Protein AF-A0A959FPY9-F1 (a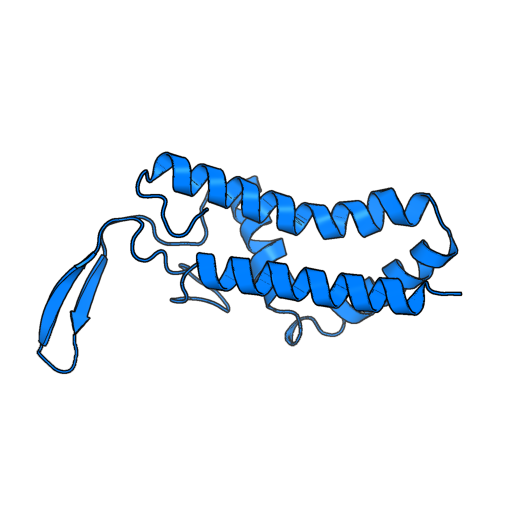fdb_monomer)

Nearest PDB structures (foldseek):
  9brq-assembly1_7  TM=2.345E-01  e=7.775E-01  Mus musculus
  7u4t-assembly1_G  TM=2.463E-01  e=1.792E+00  Homo sapiens
  6r10-assembly1_G  TM=1.997E-01  e=1.112E+00  Thermus thermophilus HB8
  6ly8-assembly1_G  TM=2.269E-01  e=3.455E+00  Thermus thermophilus HB8
  7fde-assembly1_M  TM=2.026E-01  e=4.386E+00  Saccharomyces cerevisiae S288C

Secondary structure (DSSP, 8-state):
--TT---HHHHHHHHHHHHHHHHHHHHHHHHTGGGT-HHHHHHHHHHHHHHHHTTTTTHIIIIIIIHHHHHHHHH---SB--S-EEEE-TTT--EEEEPTTT--BB-SSTTTTSBHHHHHHHHHHHHHHHHHHHHHHT--

Mean predicted aligned error: 5.25 Å

Solvent-accessible surface area (backbone atoms only — not comparable to full-atom values): 7906 Å² total; per-residue (Å²): 127,71,90,80,39,75,52,63,72,59,40,54,53,50,48,56,49,50,37,48,51,62,42,42,52,63,47,41,49,65,70,52,52,25,74,77,34,76,66,53,27,52,53,52,53,50,51,53,48,51,49,66,73,41,45,85,84,38,40,59,48,58,64,35,38,52,40,47,37,48,38,37,73,74,68,71,44,71,65,40,49,78,44,74,46,81,45,70,42,84,92,80,71,48,73,48,79,41,56,40,60,76,59,31,28,20,69,59,70,95,52,47,68,40,45,48,65,60,52,51,51,52,41,51,54,48,48,53,53,54,51,52,55,53,51,60,72,63,54,132

pLDDT: mean 89.93, std 7.01, range [59.28, 97.75]

Structure (mmCIF, N/CA/C/O backbone):
data_AF-A0A959FPY9-F1
#
_entry.id   AF-A0A959FPY9-F1
#
loop_
_atom_site.group_PDB
_atom_site.id
_atom_site.type_symbol
_atom_site.label_atom_id
_atom_site.label_alt_id
_atom_site.label_comp_id
_atom_site.label_asym_id
_atom_site.label_entity_id
_atom_site.label_seq_id
_atom_site.pdbx_PDB_ins_code
_atom_site.Cartn_x
_atom_site.Cartn_y
_atom_site.Cartn_z
_atom_site.occupancy
_atom_site.B_iso_or_equiv
_atom_site.auth_seq_id
_atom_site.auth_comp_id
_atom_site.auth_asym_id
_atom_site.auth_atom_id
_atom_site.pdbx_PDB_model_num
ATOM 1 N N . MET A 1 1 ? -0.259 7.564 -13.427 1.00 62.00 1 MET A N 1
ATOM 2 C CA . MET A 1 1 ? 0.535 8.738 -12.969 1.00 62.00 1 MET A CA 1
ATOM 3 C C . MET A 1 1 ? 1.961 8.358 -12.546 1.00 62.00 1 MET A C 1
ATOM 5 O O . MET A 1 1 ? 2.836 9.186 -12.732 1.00 62.00 1 MET A O 1
ATOM 9 N N . LEU A 1 2 ? 2.225 7.131 -12.063 1.00 70.69 2 LEU A N 1
ATOM 10 C CA . LEU A 1 2 ? 3.584 6.548 -11.977 1.00 70.69 2 LEU A CA 1
ATOM 11 C C . LEU A 1 2 ? 3.977 5.740 -13.230 1.00 70.69 2 LEU A C 1
ATOM 13 O O . LEU A 1 2 ? 5.124 5.771 -13.649 1.00 70.69 2 LEU A O 1
ATOM 17 N N . GLU A 1 3 ? 3.014 5.058 -13.854 1.00 69.50 3 GLU A N 1
ATOM 18 C CA . GLU A 1 3 ? 3.238 4.141 -14.990 1.00 69.50 3 GLU A CA 1
ATOM 19 C C . GLU A 1 3 ? 3.840 4.776 -16.250 1.00 69.50 3 GLU A C 1
ATOM 21 O O . GLU A 1 3 ? 4.439 4.079 -17.056 1.00 69.50 3 GLU A O 1
ATOM 26 N N . LEU A 1 4 ? 3.688 6.091 -16.417 1.00 73.75 4 LEU A N 1
ATOM 27 C CA . LEU A 1 4 ? 4.134 6.825 -17.606 1.00 73.75 4 LEU A CA 1
ATOM 28 C C . LEU A 1 4 ? 5.299 7.778 -17.302 1.00 73.75 4 LEU A C 1
ATOM 30 O O . LEU A 1 4 ? 5.630 8.621 -18.130 1.00 73.75 4 LEU A O 1
ATOM 34 N N . GLU A 1 5 ? 5.860 7.733 -16.089 1.00 81.94 5 GLU A N 1
ATOM 35 C CA . GLU A 1 5 ? 6.916 8.666 -15.699 1.00 81.94 5 GLU A CA 1
ATOM 36 C C . GLU A 1 5 ? 8.295 8.142 -16.109 1.00 81.94 5 GLU A C 1
ATOM 38 O O . GLU A 1 5 ? 8.834 7.205 -15.521 1.00 81.94 5 GLU A O 1
ATOM 43 N N . GLU A 1 6 ? 8.879 8.789 -17.112 1.00 79.69 6 GLU A N 1
ATOM 44 C CA . GLU A 1 6 ? 10.208 8.462 -17.638 1.00 79.69 6 GLU A CA 1
ATOM 45 C C . GLU A 1 6 ? 11.330 9.204 -16.894 1.00 79.69 6 GLU A C 1
ATOM 47 O O . GLU A 1 6 ? 12.481 8.771 -16.908 1.00 79.69 6 GLU A O 1
ATOM 52 N N . CYS A 1 7 ? 11.031 10.319 -16.211 1.00 85.00 7 CYS A N 1
ATOM 53 C CA . CYS A 1 7 ? 12.036 11.028 -15.428 1.00 85.00 7 CYS A CA 1
ATOM 54 C C . CYS A 1 7 ? 12.267 10.319 -14.089 1.00 85.00 7 CYS A C 1
ATOM 56 O O . CYS A 1 7 ? 11.474 10.455 -13.155 1.00 85.00 7 CYS A O 1
ATOM 58 N N . GLU A 1 8 ? 13.414 9.654 -13.957 1.00 84.31 8 GLU A N 1
ATOM 59 C CA . GLU A 1 8 ? 13.838 8.922 -12.757 1.00 84.31 8 GLU A CA 1
ATOM 60 C C . GLU A 1 8 ? 13.655 9.737 -11.460 1.00 84.31 8 GLU A C 1
ATOM 62 O O . GLU A 1 8 ? 13.024 9.288 -10.502 1.00 84.31 8 GLU A O 1
ATOM 67 N N . ARG A 1 9 ? 14.135 10.987 -11.422 1.00 87.44 9 ARG A N 1
ATOM 68 C CA . ARG A 1 9 ? 13.992 11.849 -10.236 1.00 87.44 9 ARG A CA 1
ATOM 69 C C . ARG A 1 9 ? 12.526 12.081 -9.865 1.00 87.44 9 ARG A C 1
ATOM 71 O O . ARG A 1 9 ? 12.184 12.093 -8.682 1.00 87.44 9 ARG A O 1
ATOM 78 N N . LYS A 1 10 ? 11.669 12.307 -10.861 1.00 89.56 10 LYS A N 1
ATOM 79 C CA . LYS A 1 10 ? 10.239 12.537 -10.641 1.00 89.56 10 LYS A CA 1
ATOM 80 C C . LYS A 1 10 ? 9.549 11.249 -10.206 1.00 89.56 10 LYS A C 1
ATOM 82 O O . LYS A 1 10 ? 8.750 11.302 -9.276 1.00 89.56 10 LYS A O 1
ATOM 87 N N . PHE A 1 11 ? 9.930 10.111 -10.780 1.00 89.50 11 PHE A N 1
ATOM 88 C CA . PHE A 1 11 ? 9.479 8.795 -10.342 1.00 89.50 11 PHE A CA 1
ATOM 89 C C . PHE A 1 11 ? 9.793 8.564 -8.859 1.00 89.50 11 PHE A C 1
ATOM 91 O O . PHE A 1 11 ? 8.887 8.285 -8.078 1.00 89.50 11 PHE A O 1
ATOM 98 N N . LYS A 1 12 ? 11.042 8.790 -8.430 1.00 89.12 12 LYS A N 1
ATOM 99 C CA . LYS A 1 12 ? 11.458 8.643 -7.022 1.00 89.12 12 LYS A CA 1
ATOM 100 C C . LYS A 1 12 ? 10.658 9.545 -6.075 1.00 89.12 12 LYS A C 1
ATOM 102 O O . LYS A 1 12 ? 10.226 9.103 -5.013 1.00 89.12 12 LYS A O 1
ATOM 107 N N . LEU A 1 13 ? 10.408 10.799 -6.464 1.00 91.00 13 LEU A N 1
ATOM 108 C CA . LEU A 1 13 ? 9.584 11.728 -5.678 1.00 91.00 13 LEU A CA 1
ATOM 109 C C . LEU A 1 13 ? 8.125 11.269 -5.567 1.00 91.00 13 LEU A C 1
ATOM 111 O O . LEU A 1 13 ? 7.535 11.335 -4.485 1.00 91.00 13 LEU A O 1
ATOM 115 N N . LEU A 1 14 ? 7.540 10.801 -6.670 1.00 92.06 14 LEU A N 1
ATOM 116 C CA . LEU A 1 14 ? 6.189 10.248 -6.681 1.00 92.06 14 LEU A CA 1
ATOM 117 C C . LEU A 1 14 ? 6.105 8.970 -5.839 1.00 92.06 14 LEU A C 1
ATOM 119 O O . LEU A 1 14 ? 5.137 8.807 -5.102 1.00 92.06 14 LEU A O 1
ATOM 123 N N . TRP A 1 15 ? 7.129 8.117 -5.874 1.00 92.44 15 TRP A N 1
ATOM 124 C CA . TRP A 1 15 ? 7.205 6.909 -5.055 1.00 92.44 15 TRP A CA 1
ATOM 125 C C . TRP A 1 15 ? 7.236 7.21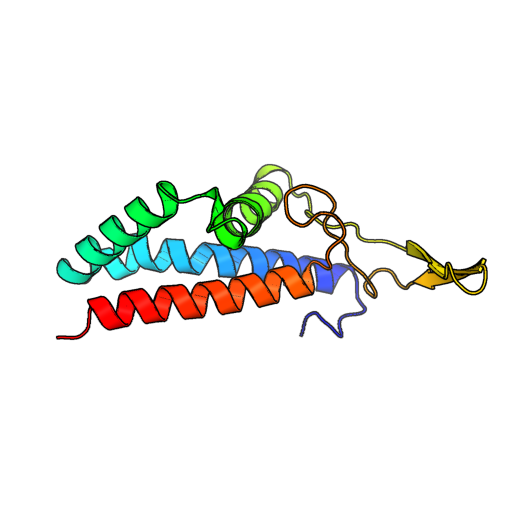4 -3.557 1.00 92.44 15 TRP A C 1
ATOM 127 O O . TRP A 1 15 ? 6.428 6.683 -2.793 1.00 92.44 15 TRP A O 1
ATOM 137 N N . VAL A 1 16 ? 8.115 8.129 -3.134 1.00 92.88 16 VAL A N 1
ATOM 138 C CA . VAL A 1 16 ? 8.193 8.582 -1.735 1.00 92.88 16 VAL A CA 1
ATOM 139 C C . VAL A 1 16 ? 6.859 9.176 -1.288 1.00 92.88 16 VAL A C 1
ATOM 141 O O . VAL A 1 16 ? 6.395 8.901 -0.178 1.00 92.88 16 VAL A O 1
ATOM 144 N N . SER A 1 17 ? 6.213 9.953 -2.161 1.00 93.56 17 SER A N 1
ATOM 145 C CA . SER A 1 17 ? 4.901 10.545 -1.888 1.00 93.56 17 SER A CA 1
ATOM 146 C C . SER A 1 17 ? 3.823 9.472 -1.732 1.00 93.56 17 SER A C 1
ATOM 148 O O . SER A 1 17 ? 3.083 9.493 -0.753 1.00 93.56 17 SER A O 1
ATOM 150 N N . CYS A 1 18 ? 3.770 8.504 -2.648 1.00 94.56 18 CYS A N 1
ATOM 151 C CA . CYS A 1 18 ? 2.823 7.392 -2.620 1.00 94.56 18 CYS A CA 1
ATOM 152 C C . CYS A 1 18 ? 2.971 6.563 -1.336 1.00 94.56 18 CYS A C 1
ATOM 154 O O . CYS A 1 18 ? 2.011 6.433 -0.577 1.00 94.56 18 CYS A O 1
ATOM 156 N N . SER A 1 19 ? 4.189 6.115 -1.022 1.00 94.31 19 SER A N 1
ATOM 157 C CA . SER A 1 19 ? 4.491 5.343 0.193 1.00 94.31 19 SER A CA 1
ATOM 158 C C . SER A 1 19 ? 4.136 6.109 1.474 1.00 94.31 19 SER A C 1
ATOM 160 O O . SER A 1 19 ? 3.599 5.547 2.433 1.00 94.31 19 SER A O 1
ATOM 162 N N . SER A 1 20 ? 4.384 7.422 1.490 1.00 93.62 20 SER A N 1
ATOM 163 C CA . SER A 1 20 ? 4.028 8.284 2.621 1.00 93.62 20 SER A CA 1
ATOM 164 C C . SER A 1 20 ? 2.513 8.421 2.792 1.00 93.62 20 SER A C 1
ATOM 166 O O . SER A 1 20 ? 2.021 8.340 3.918 1.00 93.62 20 SER A O 1
ATOM 168 N N . LEU A 1 21 ? 1.770 8.596 1.695 1.00 95.94 21 LEU A N 1
ATOM 169 C CA . LEU A 1 21 ? 0.311 8.717 1.709 1.00 95.94 21 LEU A CA 1
ATOM 170 C C . LEU A 1 21 ? -0.366 7.408 2.124 1.00 95.94 21 LEU A C 1
ATOM 172 O O . LEU A 1 21 ? -1.233 7.438 2.995 1.00 95.94 21 LEU A O 1
ATOM 176 N N . LEU A 1 22 ? 0.091 6.263 1.607 1.00 96.62 22 LEU A N 1
ATOM 177 C CA . LEU A 1 22 ? -0.386 4.942 2.030 1.00 96.62 22 LEU A CA 1
ATOM 178 C C . LEU A 1 22 ? -0.240 4.756 3.543 1.00 96.62 22 LEU A C 1
ATOM 180 O O . LEU A 1 22 ? -1.150 4.279 4.219 1.00 96.62 22 LEU A O 1
ATOM 184 N N . ARG A 1 23 ? 0.887 5.186 4.120 1.00 95.00 23 ARG A N 1
ATOM 185 C CA . ARG A 1 23 ? 1.072 5.107 5.572 1.00 95.00 23 ARG A CA 1
ATOM 186 C C . ARG A 1 23 ? 0.228 6.126 6.338 1.00 95.00 23 ARG A C 1
ATOM 188 O O . ARG A 1 23 ? -0.120 5.868 7.500 1.00 95.00 23 ARG A O 1
ATOM 195 N N . ALA A 1 24 ? -0.058 7.275 5.732 1.00 95.69 24 ALA A N 1
ATOM 196 C CA . ALA A 1 24 ? -0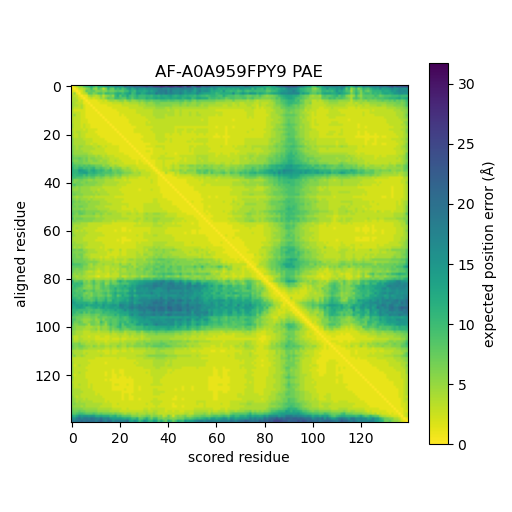.828 8.347 6.343 1.00 95.69 24 ALA A CA 1
ATOM 197 C C . ALA A 1 24 ? -2.286 7.945 6.591 1.00 95.69 24 ALA A C 1
ATOM 199 O O . ALA A 1 24 ? -2.809 8.337 7.629 1.00 95.69 24 ALA A O 1
ATOM 200 N N . VAL A 1 25 ? -2.896 7.113 5.735 1.00 95.88 25 VAL A N 1
ATOM 201 C CA . VAL A 1 25 ? -4.278 6.614 5.910 1.00 95.88 25 VAL A CA 1
ATOM 202 C C . VAL A 1 25 ? -4.467 5.998 7.300 1.00 95.88 25 VAL A C 1
ATOM 204 O O . VAL A 1 25 ? -5.210 6.527 8.124 1.00 95.88 25 VAL A O 1
ATOM 207 N N . GLY A 1 26 ? -3.694 4.960 7.635 1.00 93.06 26 GLY A N 1
ATOM 208 C CA . GLY A 1 26 ? -3.776 4.322 8.954 1.00 93.06 26 GLY A CA 1
ATOM 209 C C . GLY A 1 26 ? -3.378 5.234 10.117 1.00 93.06 26 GLY A C 1
ATOM 210 O O . GLY A 1 26 ? -3.847 5.060 11.243 1.00 93.06 26 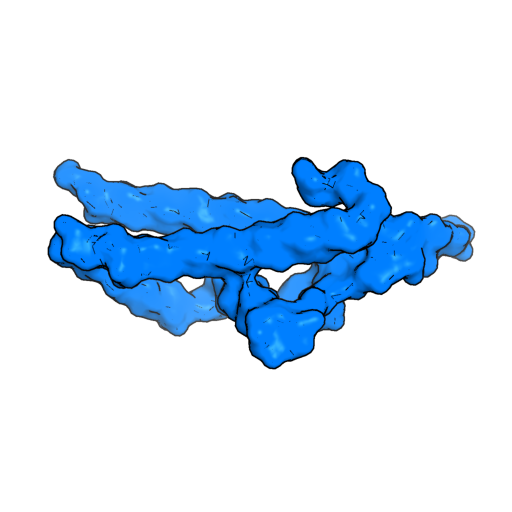GLY A O 1
ATOM 211 N N . HIS A 1 27 ? -2.505 6.220 9.879 1.00 93.12 27 HIS A N 1
ATOM 212 C CA . HIS A 1 27 ? -2.185 7.216 10.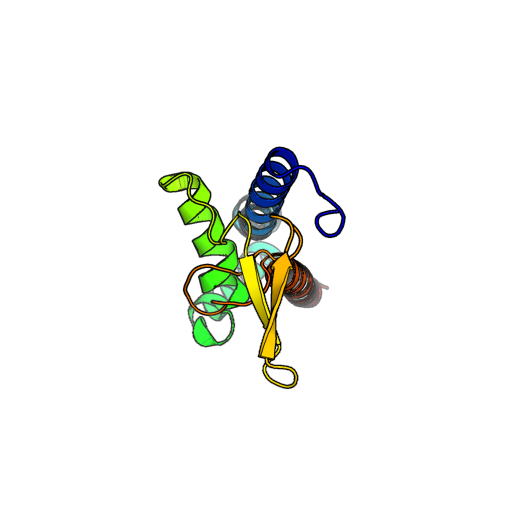902 1.00 93.12 27 HIS A CA 1
ATOM 213 C C . HIS A 1 27 ? -3.373 8.146 11.176 1.00 93.12 27 HIS A C 1
ATOM 215 O O . HIS A 1 27 ? -3.698 8.366 12.341 1.00 93.12 27 HIS A O 1
ATOM 221 N N . ALA A 1 28 ? -4.011 8.675 10.132 1.00 94.50 28 ALA A N 1
ATOM 222 C CA . ALA A 1 28 ? -5.179 9.540 10.237 1.00 94.50 28 ALA A CA 1
ATOM 223 C C . ALA A 1 28 ? -6.330 8.802 10.929 1.00 94.50 28 ALA A C 1
ATOM 225 O O . ALA A 1 28 ? -6.797 9.260 11.972 1.00 94.50 28 ALA A O 1
ATOM 226 N N . LEU A 1 29 ? -6.647 7.594 10.465 1.00 93.12 29 LEU A N 1
ATOM 227 C CA . LEU A 1 29 ? -7.710 6.764 11.022 1.00 93.12 29 LEU A CA 1
ATOM 228 C C . LEU A 1 29 ? -7.559 6.562 12.542 1.00 93.12 29 LEU A C 1
ATOM 230 O O . LEU A 1 29 ? -8.466 6.849 13.327 1.00 93.12 29 LEU A O 1
ATOM 234 N N . HIS A 1 30 ? -6.373 6.142 12.991 1.00 90.44 30 HIS A N 1
ATOM 235 C CA . HIS A 1 30 ? -6.131 5.818 14.399 1.00 90.44 30 HIS A CA 1
ATOM 236 C C . HIS A 1 30 ? -5.830 7.040 15.285 1.00 90.44 30 HIS A C 1
ATOM 238 O O . HIS A 1 30 ? -6.139 7.037 16.477 1.00 90.44 30 HIS A O 1
ATOM 244 N N . LYS A 1 31 ? -5.176 8.088 14.766 1.00 90.75 31 LYS A N 1
ATOM 245 C CA . LYS A 1 31 ? -4.691 9.221 15.588 1.00 90.75 31 LYS A CA 1
ATOM 246 C C . LYS A 1 31 ? -5.467 10.516 15.409 1.00 90.75 31 LYS A C 1
ATOM 248 O O . LYS A 1 31 ? -5.322 11.398 16.266 1.00 90.75 31 LYS A O 1
ATOM 253 N N . VAL A 1 32 ? -6.262 10.631 14.352 1.00 93.00 32 VAL A N 1
ATOM 254 C CA . VAL A 1 32 ? -7.065 11.813 14.028 1.00 93.00 32 VAL A CA 1
ATOM 255 C C . VAL A 1 32 ? -8.550 11.474 14.121 1.00 93.00 32 VAL A C 1
ATOM 257 O O . VAL A 1 32 ? -9.231 12.058 14.964 1.00 93.00 32 VAL A O 1
ATOM 260 N N . ASP A 1 33 ? -9.035 10.505 13.345 1.00 89.88 33 ASP A N 1
ATOM 261 C CA . ASP A 1 33 ? -10.474 10.233 13.212 1.00 89.88 33 ASP A CA 1
ATOM 262 C C . ASP A 1 33 ? -11.042 9.554 14.457 1.00 89.88 33 ASP A C 1
ATOM 264 O O . ASP A 1 33 ? -12.023 10.024 15.035 1.00 89.88 33 ASP A O 1
ATOM 268 N N . SER A 1 34 ? -10.332 8.552 14.981 1.00 88.19 34 SER A N 1
ATOM 269 C CA . SER A 1 34 ? -10.682 7.873 16.238 1.00 88.19 34 SER A CA 1
ATOM 270 C C . SER A 1 34 ? -10.759 8.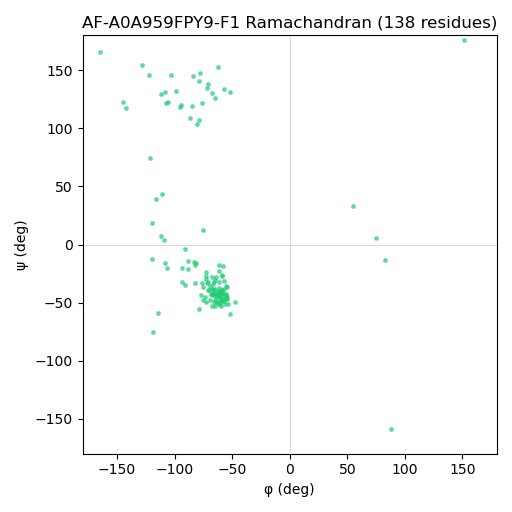812 17.455 1.00 88.19 34 SER A C 1
ATOM 272 O O . SER A 1 34 ? -11.343 8.465 18.472 1.00 88.19 34 SER A O 1
ATOM 274 N N . LYS A 1 35 ? -10.179 10.021 17.408 1.00 89.94 35 LYS A N 1
ATOM 275 C CA . LYS A 1 35 ? -10.310 10.992 18.514 1.00 89.94 35 LYS A CA 1
ATOM 276 C C . LYS A 1 35 ? -11.620 11.776 18.482 1.00 89.94 35 LYS A C 1
ATOM 278 O O . LYS A 1 35 ? -11.944 12.433 19.466 1.00 89.94 35 LYS A O 1
ATOM 283 N N . ARG A 1 36 ? -12.324 11.769 17.349 1.00 88.88 36 ARG A N 1
ATOM 284 C CA . ARG A 1 36 ? -13.550 12.548 17.133 1.00 88.88 36 ARG A CA 1
ATOM 285 C C . ARG A 1 36 ? -14.813 11.751 17.446 1.00 88.88 36 ARG A C 1
ATOM 287 O O . ARG A 1 36 ? -15.851 12.362 17.670 1.00 88.88 36 ARG A O 1
ATOM 294 N N . ASN A 1 37 ? -14.726 10.421 17.461 1.00 88.50 37 ASN A N 1
ATOM 295 C CA . ASN A 1 37 ? -15.847 9.525 17.715 1.00 88.50 37 ASN A CA 1
ATOM 296 C C . ASN A 1 37 ? -15.381 8.320 18.558 1.00 88.50 37 ASN A C 1
ATOM 298 O O . ASN A 1 37 ? -14.538 7.537 18.122 1.00 88.50 37 ASN A O 1
ATOM 302 N N . ASP A 1 38 ? -15.936 8.182 19.766 1.00 90.06 38 ASP A N 1
ATOM 303 C CA . ASP A 1 38 ? -15.592 7.112 20.712 1.00 90.06 38 ASP A CA 1
ATOM 304 C C . ASP A 1 38 ? -16.016 5.713 20.235 1.00 90.06 38 ASP A C 1
ATOM 306 O O . ASP A 1 38 ? -15.390 4.725 20.623 1.00 90.06 38 ASP A O 1
ATOM 310 N N . GLU A 1 39 ? -17.068 5.613 19.422 1.00 90.62 39 GLU A N 1
ATOM 311 C CA . GLU A 1 39 ? -17.518 4.361 18.808 1.00 90.62 39 GLU A CA 1
ATOM 312 C C . GLU A 1 39 ? -16.557 3.937 17.698 1.00 90.62 39 GLU A C 1
ATOM 314 O O . GLU A 1 39 ? -16.012 2.834 17.745 1.00 90.62 39 GLU A O 1
ATOM 319 N N . LEU A 1 40 ? -16.224 4.866 16.795 1.00 91.88 40 LEU A N 1
ATOM 320 C CA . LEU A 1 40 ? -15.209 4.641 15.764 1.00 91.88 40 LEU A CA 1
ATOM 321 C C . LEU A 1 40 ? -13.858 4.255 16.380 1.00 91.88 40 LEU A C 1
ATOM 323 O O . LEU A 1 40 ? -13.182 3.374 15.860 1.00 91.88 40 LEU A O 1
ATOM 327 N N . ARG A 1 41 ? -13.472 4.863 17.512 1.00 93.50 41 ARG A N 1
ATOM 328 C CA . ARG A 1 41 ? -12.240 4.492 18.223 1.00 93.50 41 ARG A CA 1
ATOM 329 C C . ARG A 1 41 ? -12.203 3.008 18.567 1.00 93.50 41 ARG A C 1
ATOM 331 O O . ARG A 1 41 ? -11.177 2.379 18.343 1.00 93.50 41 ARG A O 1
ATOM 338 N N . LYS A 1 42 ? -13.292 2.463 19.116 1.00 94.12 42 LYS A N 1
ATOM 339 C CA . LYS A 1 42 ? -13.356 1.050 19.517 1.00 94.12 42 LYS A CA 1
ATOM 340 C C . LYS A 1 42 ? -13.229 0.132 18.306 1.00 94.12 42 LYS A C 1
ATOM 342 O O . LYS A 1 42 ? -12.427 -0.792 18.347 1.00 94.12 42 LYS A O 1
ATOM 347 N N . ILE A 1 43 ? -13.952 0.446 17.231 1.00 94.81 43 ILE A N 1
ATOM 348 C CA . ILE A 1 43 ? -13.907 -0.307 15.969 1.00 94.81 43 ILE A CA 1
ATOM 349 C C . ILE A 1 43 ? -12.483 -0.301 15.401 1.00 94.81 43 ILE A C 1
ATOM 351 O O . ILE A 1 43 ? -11.935 -1.349 15.078 1.00 94.81 43 ILE A O 1
ATOM 355 N N . VAL A 1 44 ? -11.838 0.867 15.337 1.00 94.62 44 VAL A N 1
ATOM 356 C CA . VAL A 1 44 ? -10.466 0.995 14.823 1.00 94.62 44 VAL A CA 1
ATOM 357 C C . VAL A 1 44 ? -9.448 0.288 15.726 1.00 94.62 44 VAL A C 1
ATOM 359 O O . VAL A 1 44 ? -8.499 -0.309 15.220 1.00 94.62 44 VAL A O 1
ATOM 362 N N . GLU A 1 45 ? -9.611 0.340 17.051 1.00 94.31 45 GLU A N 1
ATOM 363 C CA . GLU A 1 45 ? -8.750 -0.379 18.001 1.00 94.31 45 GLU A CA 1
ATOM 364 C C . GLU A 1 45 ? -8.871 -1.900 17.842 1.00 94.31 45 GLU A C 1
ATOM 366 O O . GLU A 1 45 ? -7.850 -2.592 17.829 1.00 94.31 45 GLU A O 1
ATOM 371 N N . GLU A 1 46 ? -10.092 -2.410 17.675 1.00 94.50 46 GLU A N 1
ATOM 372 C CA . GLU A 1 46 ? -10.364 -3.825 17.423 1.00 94.50 46 GLU A CA 1
ATOM 373 C C . GLU A 1 46 ? -9.816 -4.271 16.064 1.00 94.50 46 GLU A C 1
ATOM 375 O O . GLU A 1 46 ? -9.050 -5.236 16.003 1.00 94.50 46 GLU A O 1
ATOM 380 N N . TRP A 1 47 ? -10.102 -3.520 14.996 1.00 95.25 47 TRP A N 1
ATOM 381 C CA . TRP A 1 47 ? -9.552 -3.758 13.659 1.00 95.25 47 TRP A CA 1
ATOM 382 C C . TRP A 1 47 ? -8.019 -3.812 13.685 1.00 95.25 47 TRP A C 1
ATOM 384 O O . TRP A 1 47 ? -7.412 -4.752 13.175 1.00 95.25 47 TRP A O 1
ATOM 394 N N . TRP A 1 48 ? -7.368 -2.859 14.359 1.00 94.56 48 TRP A N 1
ATOM 395 C CA . TRP A 1 48 ? -5.909 -2.836 14.484 1.00 94.56 48 TRP A CA 1
ATOM 396 C C . TRP A 1 48 ? -5.359 -4.014 15.302 1.00 94.56 48 TRP A C 1
ATOM 398 O O . TRP A 1 48 ? -4.249 -4.491 15.043 1.00 94.56 48 TRP A O 1
ATOM 408 N N . GLY A 1 49 ? -6.116 -4.482 16.298 1.00 94.94 49 GLY A N 1
ATOM 409 C CA . GLY A 1 49 ? -5.820 -5.697 17.052 1.00 94.94 49 GLY A CA 1
ATOM 410 C C . GLY A 1 49 ? -5.847 -6.940 16.163 1.00 94.94 49 GLY A C 1
ATOM 411 O O . GLY A 1 49 ? -4.871 -7.692 16.141 1.00 94.94 49 GLY A O 1
ATOM 412 N N . THR A 1 50 ? -6.912 -7.103 15.379 1.00 94.44 50 THR A N 1
ATOM 413 C CA . THR A 1 50 ? -7.087 -8.201 14.414 1.00 94.44 50 THR A CA 1
ATOM 414 C C . THR A 1 50 ? -5.998 -8.187 13.346 1.00 94.44 50 THR A C 1
ATOM 416 O O . THR A 1 50 ? -5.345 -9.204 13.115 1.00 94.44 50 THR A O 1
ATOM 419 N N . LEU A 1 51 ? -5.703 -7.014 12.782 1.00 94.50 51 LEU A N 1
ATOM 420 C CA . LEU A 1 51 ? -4.641 -6.832 11.796 1.00 94.50 51 LEU A CA 1
ATOM 421 C C . LEU A 1 51 ? -3.286 -7.332 12.327 1.00 94.50 51 LEU A C 1
ATOM 423 O O . LEU A 1 51 ? -2.540 -8.024 11.637 1.00 94.50 51 LEU A O 1
ATOM 427 N N . LYS A 1 52 ? -2.961 -7.010 13.585 1.00 94.62 52 LYS A N 1
ATOM 428 C CA . LYS A 1 52 ? -1.721 -7.454 14.241 1.00 94.62 52 LYS A CA 1
ATOM 429 C C . LYS A 1 52 ? -1.710 -8.930 14.618 1.00 94.62 52 LYS A C 1
ATOM 431 O O . LYS A 1 52 ? -0.620 -9.485 14.737 1.00 94.62 52 LYS A O 1
ATOM 436 N N . ALA A 1 53 ? -2.865 -9.538 14.860 1.00 96.06 53 ALA A N 1
ATOM 437 C CA . ALA A 1 53 ? -2.955 -10.970 15.115 1.00 96.06 53 ALA A CA 1
ATOM 438 C C . ALA A 1 53 ? -2.709 -11.777 13.828 1.00 96.06 53 ALA A C 1
ATOM 440 O O . ALA A 1 53 ? -2.063 -12.820 13.884 1.00 96.06 53 ALA A O 1
ATOM 441 N N . ASN A 1 54 ? -3.125 -11.242 12.675 1.00 94.88 54 ASN A N 1
ATOM 442 C CA . ASN A 1 54 ? -3.088 -11.923 11.378 1.00 94.88 54 ASN A CA 1
ATOM 443 C C . ASN A 1 54 ? -2.055 -11.312 10.411 1.00 94.88 54 ASN A C 1
ATOM 445 O O . ASN A 1 54 ? -2.326 -11.113 9.230 1.00 94.88 54 ASN A O 1
ATOM 449 N N . ARG A 1 55 ? -0.845 -10.985 10.892 1.00 94.56 55 ARG A N 1
ATOM 450 C CA . ARG A 1 55 ? 0.176 -10.278 10.081 1.00 94.56 55 ARG A CA 1
ATOM 451 C C . ARG A 1 55 ? 0.501 -10.968 8.757 1.00 94.56 55 ARG A C 1
ATOM 453 O O . ARG A 1 55 ? 0.736 -10.280 7.767 1.00 94.56 55 ARG A O 1
ATOM 460 N N . GLU A 1 56 ? 0.513 -12.299 8.752 1.00 92.12 56 GLU A N 1
ATOM 461 C CA . GLU A 1 56 ? 0.799 -13.105 7.559 1.00 92.12 56 GLU A CA 1
ATOM 462 C C . GLU A 1 56 ? -0.258 -12.942 6.461 1.00 92.12 56 GLU A C 1
ATOM 464 O O . GLU A 1 56 ? 0.087 -12.996 5.282 1.00 92.12 56 GLU A O 1
ATOM 469 N N . ASP A 1 57 ? -1.510 -12.673 6.828 1.00 93.75 57 ASP A N 1
ATOM 470 C CA . ASP A 1 57 ? -2.598 -12.431 5.874 1.00 93.75 57 ASP A CA 1
ATOM 471 C C . ASP A 1 57 ? -2.601 -10.974 5.381 1.00 93.75 57 ASP A C 1
ATOM 473 O O . ASP A 1 57 ? -3.188 -10.641 4.354 1.00 93.75 57 ASP A O 1
ATOM 477 N N . HIS A 1 58 ? -1.877 -10.091 6.076 1.00 95.19 58 HIS A N 1
ATOM 478 C CA . HIS A 1 58 ? -1.811 -8.656 5.804 1.00 95.19 58 HIS A CA 1
ATOM 479 C C . HIS A 1 58 ? -0.404 -8.197 5.396 1.00 95.19 58 HIS A C 1
ATOM 481 O O . HIS A 1 58 ? 0.055 -7.109 5.766 1.00 95.19 58 HIS A O 1
ATOM 487 N N . LYS A 1 59 ? 0.290 -9.015 4.594 1.00 96.06 59 LYS A N 1
ATOM 488 C CA . LYS A 1 59 ? 1.649 -8.725 4.097 1.00 96.06 59 LYS A CA 1
ATOM 489 C C . LYS A 1 59 ? 1.742 -7.394 3.364 1.00 96.06 59 LYS A C 1
ATOM 491 O O . LYS A 1 59 ? 2.731 -6.689 3.533 1.00 96.06 59 LYS A O 1
ATOM 496 N N . ILE A 1 60 ? 0.710 -6.999 2.620 1.00 97.06 60 ILE A N 1
ATOM 497 C CA . ILE A 1 60 ? 0.723 -5.712 1.914 1.00 97.06 60 ILE A CA 1
ATOM 498 C C . ILE A 1 60 ? 0.849 -4.530 2.885 1.00 97.06 60 ILE A C 1
ATOM 500 O O . ILE A 1 60 ? 1.517 -3.541 2.592 1.00 97.06 60 ILE A O 1
ATOM 504 N N . PHE A 1 61 ? 0.295 -4.652 4.093 1.00 96.69 61 PHE A N 1
ATOM 505 C CA . PHE A 1 61 ? 0.449 -3.633 5.115 1.00 96.69 61 PHE A CA 1
ATOM 506 C C . PHE A 1 61 ? 1.815 -3.723 5.806 1.00 96.69 61 PHE A C 1
ATOM 508 O O . PHE A 1 61 ? 2.554 -2.739 5.843 1.00 96.69 61 PHE A O 1
ATOM 515 N N . PHE A 1 62 ? 2.169 -4.887 6.358 1.00 95.69 62 PHE A N 1
ATOM 516 C CA . PHE A 1 62 ? 3.362 -5.014 7.204 1.00 95.69 62 PHE A CA 1
ATOM 517 C C . PHE A 1 62 ? 4.671 -5.064 6.413 1.00 95.69 62 PHE A C 1
ATOM 519 O O . PHE A 1 62 ? 5.632 -4.390 6.782 1.00 95.69 62 PHE A O 1
ATOM 526 N N . GLU A 1 63 ? 4.702 -5.829 5.325 1.00 94.56 63 GLU A N 1
ATOM 527 C CA . GLU A 1 63 ? 5.896 -6.043 4.504 1.00 94.56 63 GLU A CA 1
ATOM 528 C C . GLU A 1 63 ? 6.051 -4.995 3.399 1.00 94.56 63 GLU A C 1
ATOM 530 O O . GLU A 1 63 ? 7.137 -4.870 2.845 1.00 94.56 63 GLU A O 1
ATOM 535 N N . PHE A 1 64 ? 5.015 -4.206 3.099 1.00 95.12 64 PHE A N 1
ATOM 536 C CA . PHE A 1 64 ? 5.119 -3.095 2.153 1.00 95.12 64 PHE A CA 1
ATOM 537 C C . PHE A 1 64 ? 4.817 -1.735 2.794 1.00 95.12 64 PHE A C 1
ATOM 539 O O . PHE A 1 64 ? 5.760 -1.002 3.079 1.00 95.12 64 PHE A O 1
ATOM 546 N N . VAL A 1 65 ? 3.559 -1.385 3.086 1.00 95.75 65 VAL A N 1
ATOM 547 C CA . VAL A 1 65 ? 3.189 -0.018 3.530 1.00 95.75 65 VAL A CA 1
ATOM 548 C C . VAL A 1 65 ? 3.989 0.455 4.754 1.00 95.75 65 VAL A C 1
ATOM 550 O O . VAL A 1 65 ? 4.459 1.595 4.810 1.00 95.75 65 VAL A O 1
ATOM 553 N N . GLU A 1 66 ? 4.139 -0.396 5.768 1.00 94.19 66 GLU A N 1
ATOM 554 C CA . GLU A 1 66 ? 4.886 -0.058 6.978 1.00 94.19 66 GLU A CA 1
ATOM 555 C C . GLU A 1 66 ? 6.398 -0.074 6.743 1.00 94.19 66 GLU A C 1
ATOM 557 O O . GLU A 1 66 ? 7.085 0.874 7.148 1.00 94.19 66 GLU A O 1
ATOM 562 N N . ARG A 1 67 ? 6.902 -1.134 6.104 1.00 92.62 67 ARG A N 1
ATOM 563 C CA . ARG A 1 67 ? 8.331 -1.353 5.875 1.00 92.62 67 ARG A CA 1
ATOM 564 C C . ARG A 1 67 ? 8.921 -0.331 4.912 1.00 92.62 67 ARG A C 1
ATOM 566 O O . ARG A 1 67 ? 9.851 0.362 5.303 1.00 92.62 67 ARG A O 1
ATOM 573 N N . GLU A 1 68 ? 8.335 -0.163 3.729 1.00 92.38 68 GLU A N 1
ATOM 574 C CA . GLU A 1 68 ? 8.819 0.746 2.682 1.00 92.38 68 GLU A CA 1
ATOM 575 C C . GLU A 1 68 ? 8.920 2.178 3.206 1.00 92.38 68 GLU A C 1
ATOM 577 O O . GLU A 1 68 ? 9.965 2.820 3.128 1.00 92.38 68 GLU A O 1
ATOM 582 N N . ARG A 1 69 ? 7.863 2.665 3.867 1.00 92.12 69 ARG A N 1
ATOM 583 C CA . ARG A 1 69 ? 7.892 3.993 4.487 1.00 92.12 69 ARG A CA 1
ATOM 584 C C . ARG A 1 69 ? 8.976 4.089 5.563 1.00 92.12 69 ARG A C 1
ATOM 586 O O . ARG A 1 69 ? 9.621 5.129 5.670 1.00 92.12 69 ARG A O 1
ATOM 593 N N . ASN A 1 70 ? 9.166 3.054 6.388 1.00 90.50 70 ASN A N 1
ATOM 594 C CA . ASN A 1 70 ? 10.223 3.053 7.405 1.00 90.50 70 ASN A CA 1
ATOM 595 C C . ASN A 1 70 ? 11.618 3.121 6.777 1.00 90.50 70 ASN A C 1
ATOM 597 O O . ASN A 1 70 ? 12.422 3.911 7.261 1.00 90.50 70 ASN A O 1
ATOM 601 N N . THR A 1 71 ? 11.879 2.349 5.726 1.00 89.50 71 THR A N 1
ATOM 602 C CA . THR A 1 71 ? 13.148 2.354 4.987 1.00 89.50 71 THR A CA 1
ATOM 603 C C . THR A 1 71 ? 13.407 3.727 4.369 1.00 89.50 71 THR A C 1
ATOM 605 O O . THR A 1 71 ? 14.414 4.361 4.682 1.00 89.50 71 THR A O 1
ATOM 608 N N . ILE A 1 72 ? 12.433 4.282 3.637 1.00 91.12 72 ILE A N 1
ATOM 609 C CA . ILE A 1 72 ? 12.536 5.629 3.052 1.00 91.12 72 ILE A CA 1
ATOM 610 C C . ILE A 1 72 ? 12.828 6.684 4.129 1.00 91.12 72 ILE A C 1
ATOM 612 O O . ILE A 1 72 ? 13.684 7.547 3.949 1.00 91.12 72 ILE A O 1
ATOM 616 N N . LEU A 1 73 ? 12.122 6.636 5.263 1.00 88.50 73 LEU A N 1
ATOM 617 C CA . LEU A 1 73 ? 12.246 7.655 6.307 1.00 88.50 73 LEU A CA 1
ATOM 618 C C . LEU A 1 73 ? 13.535 7.529 7.131 1.00 88.50 73 LEU A C 1
ATOM 620 O O . LEU A 1 73 ? 14.059 8.546 7.584 1.00 88.50 73 LEU A O 1
ATOM 624 N N . LYS A 1 74 ? 13.996 6.306 7.405 1.00 88.38 74 LYS A N 1
ATOM 625 C CA . LYS A 1 74 ? 15.122 6.058 8.319 1.00 88.38 74 LYS A CA 1
ATOM 626 C C . LYS A 1 74 ? 16.462 5.964 7.607 1.00 88.38 74 LYS A C 1
ATOM 628 O O . LYS A 1 74 ? 17.470 6.339 8.196 1.00 88.38 74 LYS A O 1
ATOM 633 N N . GLU A 1 75 ? 16.463 5.464 6.379 1.00 88.94 75 GLU A N 1
ATOM 634 C CA . GLU A 1 75 ? 17.676 5.105 5.641 1.00 88.94 75 GLU A CA 1
ATOM 635 C C . GLU A 1 75 ? 17.801 5.904 4.337 1.00 88.94 75 GLU A C 1
ATOM 637 O O . GLU A 1 75 ? 18.883 5.969 3.765 1.00 88.94 75 GLU A O 1
ATOM 642 N N . TYR A 1 76 ? 16.732 6.591 3.904 1.00 84.25 76 TYR A N 1
ATOM 643 C CA . TYR A 1 76 ? 16.661 7.260 2.598 1.00 84.25 76 TYR A CA 1
ATOM 644 C C . TYR A 1 76 ? 16.958 6.297 1.436 1.00 84.25 76 TYR A C 1
ATOM 646 O O . TYR A 1 76 ? 17.497 6.675 0.396 1.00 84.25 76 TYR A O 1
ATOM 654 N N . GLU A 1 77 ? 16.564 5.039 1.620 1.00 86.81 77 GLU A N 1
ATOM 655 C CA . GLU A 1 77 ? 16.657 3.988 0.619 1.00 86.81 77 GLU A CA 1
ATOM 656 C C . GLU A 1 77 ? 15.281 3.728 0.003 1.00 86.81 77 GLU A C 1
ATOM 658 O O . GLU A 1 77 ? 14.243 3.858 0.657 1.00 86.81 77 GLU A O 1
ATOM 663 N N . LEU A 1 78 ? 15.281 3.394 -1.286 1.00 88.81 78 LEU A N 1
ATOM 664 C CA . LEU A 1 78 ? 14.087 2.987 -2.016 1.00 88.81 78 LEU A CA 1
ATOM 665 C C . LEU A 1 78 ? 14.084 1.462 -2.086 1.00 88.81 78 LEU A C 1
ATOM 667 O O . LEU A 1 78 ? 15.096 0.870 -2.457 1.00 88.81 78 LEU A O 1
ATOM 671 N N . GLY A 1 79 ? 12.961 0.825 -1.762 1.00 85.81 79 GLY A N 1
ATOM 672 C CA . GLY A 1 79 ? 12.860 -0.634 -1.719 1.00 85.81 79 GLY A CA 1
ATOM 673 C C . GLY A 1 79 ? 12.786 -1.311 -3.085 1.00 85.81 79 GLY A C 1
ATOM 674 O O . GLY A 1 79 ? 12.466 -2.494 -3.148 1.00 85.81 79 GLY A O 1
ATOM 675 N N . PHE A 1 80 ? 13.064 -0.594 -4.175 1.00 88.31 80 PHE A N 1
ATOM 676 C CA . PHE A 1 80 ? 13.077 -1.117 -5.537 1.00 88.31 80 PHE A CA 1
ATOM 677 C C . PHE A 1 80 ? 14.388 -0.771 -6.246 1.00 88.31 80 PHE A C 1
ATOM 679 O O . PHE A 1 80 ? 15.049 0.222 -5.932 1.00 88.31 80 PHE A O 1
ATOM 686 N N . PHE A 1 81 ? 14.759 -1.583 -7.231 1.00 84.50 81 PHE A N 1
ATOM 687 C CA . PHE A 1 81 ? 15.902 -1.294 -8.089 1.00 84.50 81 PHE A CA 1
ATOM 688 C C . PHE A 1 81 ? 15.547 -0.209 -9.112 1.00 84.50 81 PHE A C 1
ATOM 690 O O . PHE A 1 81 ? 14.630 -0.386 -9.910 1.00 84.50 81 PHE A O 1
ATOM 697 N N . SE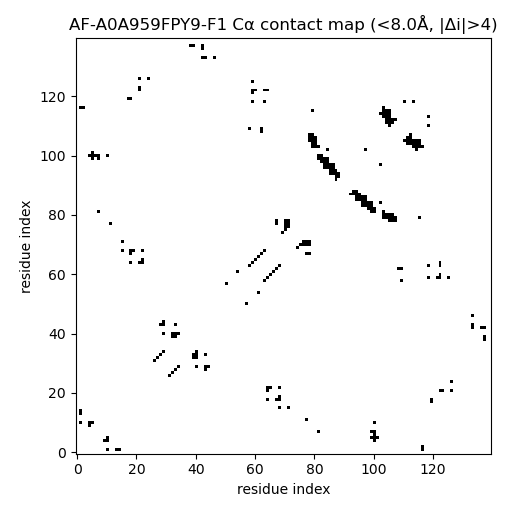R A 1 82 ? 16.293 0.901 -9.106 1.00 77.25 82 SER A N 1
ATOM 698 C CA . SER A 1 82 ? 16.238 1.936 -10.148 1.00 77.25 82 SER A CA 1
ATOM 699 C C . SER A 1 82 ? 17.494 1.871 -11.017 1.00 77.25 82 SER A C 1
ATOM 701 O O . SER A 1 82 ? 18.597 2.015 -10.482 1.00 77.25 82 SER A O 1
ATOM 703 N N . GLY A 1 83 ? 17.340 1.678 -12.327 1.00 74.56 83 GLY A N 1
ATOM 704 C CA . GLY A 1 83 ? 18.453 1.632 -13.280 1.00 74.56 83 GLY A CA 1
ATOM 705 C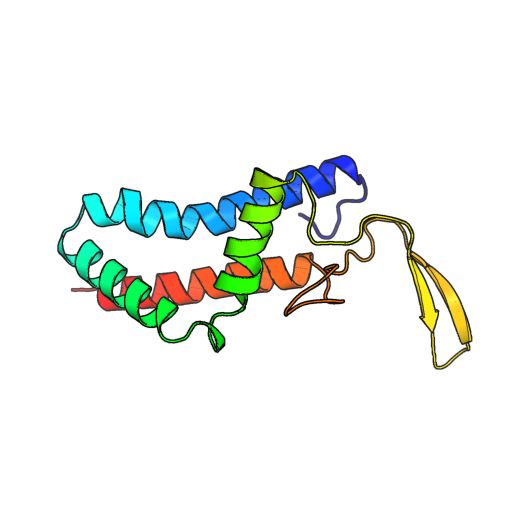 C . GLY A 1 83 ? 18.160 0.749 -14.492 1.00 74.56 83 GLY A C 1
ATOM 706 O O . GLY A 1 83 ? 17.109 0.121 -14.573 1.00 74.56 83 GLY A O 1
ATOM 707 N N . GLU A 1 84 ? 19.084 0.707 -15.451 1.00 75.50 84 GLU A N 1
ATOM 708 C CA . GLU A 1 84 ? 18.945 -0.141 -16.640 1.00 75.50 84 GLU A CA 1
ATOM 709 C C . GLU A 1 84 ? 18.966 -1.627 -16.247 1.00 75.50 84 GLU A C 1
ATOM 711 O O . GLU A 1 84 ? 19.904 -2.092 -15.596 1.00 75.50 84 GLU A O 1
ATOM 716 N N . ILE A 1 85 ? 17.946 -2.375 -16.673 1.00 78.56 85 ILE A N 1
ATOM 717 C CA . ILE A 1 85 ? 17.825 -3.818 -16.425 1.00 78.56 85 ILE A CA 1
ATOM 718 C C . ILE A 1 85 ? 17.973 -4.563 -17.749 1.00 78.56 85 ILE A C 1
ATOM 720 O O . ILE A 1 85 ? 17.274 -4.266 -18.721 1.00 78.56 85 ILE A O 1
ATOM 724 N N . ASP A 1 86 ? 18.854 -5.562 -17.768 1.00 81.06 86 ASP A N 1
ATOM 725 C CA . ASP A 1 86 ? 18.967 -6.497 -18.883 1.00 81.06 86 ASP A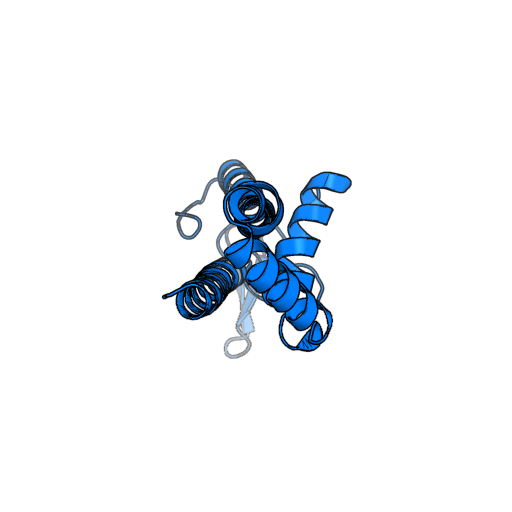 CA 1
ATOM 726 C C . ASP A 1 86 ? 17.950 -7.631 -18.711 1.00 81.06 86 ASP A C 1
ATOM 728 O O . ASP A 1 86 ? 17.985 -8.393 -17.741 1.00 81.06 86 ASP A O 1
ATOM 732 N N . VAL A 1 87 ? 17.037 -7.757 -19.670 1.00 82.38 87 VAL A N 1
ATOM 733 C CA . VAL A 1 87 ? 15.993 -8.786 -19.679 1.00 82.38 87 VAL A CA 1
ATOM 734 C C . VAL A 1 87 ? 16.335 -9.855 -20.700 1.00 82.38 87 VAL A C 1
ATOM 736 O O . VAL A 1 87 ? 16.461 -9.562 -21.886 1.00 82.38 87 VAL A O 1
ATOM 739 N N . LEU A 1 88 ? 16.434 -11.105 -20.241 1.00 86.25 88 LEU A N 1
ATOM 740 C CA . LEU A 1 88 ? 16.638 -12.281 -21.085 1.00 86.25 88 LEU A CA 1
ATOM 741 C C . LEU A 1 88 ? 15.302 -12.958 -21.408 1.00 86.25 88 LEU A C 1
ATOM 743 O O . LEU A 1 88 ? 14.634 -13.510 -20.529 1.00 86.25 88 LEU A O 1
ATOM 747 N N . VAL A 1 89 ? 14.953 -13.010 -22.689 1.00 86.75 89 VAL A N 1
ATOM 748 C CA . VAL A 1 89 ? 13.794 -13.758 -23.174 1.00 86.75 89 VAL A CA 1
ATOM 749 C C . VAL A 1 89 ? 14.172 -15.232 -23.292 1.00 86.75 89 VAL A C 1
ATOM 751 O O . VAL A 1 89 ? 14.856 -15.645 -24.224 1.00 86.75 89 VAL A O 1
ATOM 754 N N . ARG A 1 90 ? 13.716 -16.065 -22.348 1.00 86.81 90 ARG A N 1
ATOM 755 C CA . ARG A 1 90 ? 14.085 -17.496 -22.285 1.00 86.81 90 ARG A CA 1
ATOM 756 C C . ARG A 1 90 ? 13.760 -18.296 -23.551 1.00 86.81 90 ARG A C 1
ATOM 758 O O . ARG A 1 90 ? 14.452 -19.268 -23.829 1.00 86.81 90 ARG A O 1
ATOM 765 N N . SER A 1 91 ? 12.707 -17.933 -24.283 1.00 88.62 91 SER A N 1
ATOM 766 C CA . SER A 1 91 ? 12.269 -18.657 -25.484 1.00 88.62 91 SER A CA 1
ATOM 767 C C . SER A 1 91 ? 13.142 -18.386 -26.711 1.00 88.62 91 SER A C 1
ATOM 769 O O . SER A 1 91 ? 13.306 -19.287 -27.530 1.00 88.62 91 SER A O 1
ATOM 771 N N . THR A 1 92 ? 13.698 -17.178 -26.843 1.00 89.12 92 THR A N 1
ATOM 772 C CA . THR A 1 92 ? 14.523 -16.774 -27.997 1.00 89.12 92 THR A CA 1
ATOM 773 C C . THR A 1 92 ? 16.012 -16.682 -27.662 1.00 89.12 92 THR A C 1
ATOM 775 O O . THR A 1 92 ? 16.846 -16.754 -28.558 1.00 89.12 92 THR A O 1
ATOM 778 N N . GLY A 1 93 ? 16.360 -16.563 -26.378 1.00 88.50 93 GLY A N 1
ATOM 779 C CA . GLY A 1 93 ? 17.719 -16.291 -25.909 1.00 88.50 93 GLY A CA 1
ATOM 780 C C . GLY A 1 93 ? 18.157 -14.837 -26.108 1.00 88.50 93 GLY A C 1
ATOM 781 O O . GLY A 1 93 ? 19.315 -14.518 -25.853 1.00 88.50 93 GLY A O 1
ATOM 782 N N . GLU A 1 94 ? 17.261 -13.960 -26.563 1.00 89.19 94 GLU A N 1
ATOM 783 C CA . GLU A 1 94 ? 17.567 -12.553 -26.810 1.00 89.19 94 GLU A CA 1
ATOM 784 C C . GLU A 1 94 ? 17.580 -11.754 -25.506 1.00 89.19 94 GLU A C 1
ATOM 786 O O . GLU A 1 94 ? 16.738 -11.955 -24.626 1.00 89.19 94 GLU A O 1
ATOM 791 N N . SER A 1 95 ? 18.533 -10.829 -25.400 1.00 86.75 95 SER A N 1
ATOM 792 C CA . SER A 1 95 ? 18.625 -9.874 -24.299 1.00 86.75 95 SER A CA 1
ATOM 793 C C . SER A 1 95 ? 18.260 -8.472 -24.774 1.00 86.75 95 SER A C 1
ATOM 795 O O . SER A 1 95 ? 18.817 -7.997 -25.766 1.00 86.75 95 SER A O 1
ATOM 797 N N . PHE A 1 96 ? 17.390 -7.792 -24.035 1.00 85.56 96 PHE A N 1
ATOM 798 C CA . PHE A 1 96 ? 17.025 -6.400 -24.285 1.00 85.56 96 PHE A CA 1
ATOM 799 C C . PHE A 1 96 ? 17.313 -5.561 -23.053 1.00 85.56 96 PHE A C 1
ATOM 801 O O . PHE A 1 96 ? 17.147 -6.027 -21.926 1.00 85.56 96 PHE A O 1
ATOM 808 N N . ARG A 1 97 ? 17.705 -4.310 -23.280 1.00 82.50 97 ARG A N 1
ATOM 809 C CA . ARG A 1 97 ? 17.935 -3.351 -22.208 1.00 82.50 97 ARG A CA 1
ATOM 810 C C . ARG A 1 97 ? 16.679 -2.527 -21.990 1.00 82.50 97 ARG A C 1
ATOM 812 O O . ARG A 1 97 ? 16.207 -1.868 -22.917 1.00 82.50 97 ARG A O 1
ATOM 819 N N . LEU A 1 98 ? 16.127 -2.593 -20.786 1.00 80.75 98 LEU A N 1
ATOM 820 C CA . LEU A 1 98 ? 14.982 -1.783 -20.400 1.00 80.75 98 LEU A CA 1
ATOM 821 C C . LEU A 1 98 ? 15.430 -0.398 -19.934 1.00 80.75 98 LEU A C 1
ATOM 823 O O . LEU A 1 98 ? 16.476 -0.250 -19.300 1.00 80.75 98 LEU A O 1
ATOM 827 N N . ALA A 1 99 ? 14.607 0.610 -20.232 1.00 74.94 99 ALA A N 1
ATOM 828 C CA . ALA A 1 99 ? 14.768 1.940 -19.659 1.00 74.94 99 ALA A CA 1
ATOM 829 C C . ALA A 1 99 ? 14.601 1.891 -18.131 1.00 74.94 99 ALA A C 1
ATOM 831 O O . ALA A 1 99 ? 13.874 1.046 -17.609 1.00 74.94 99 ALA A O 1
ATOM 832 N N . GLU A 1 100 ? 15.232 2.827 -17.424 1.00 75.69 100 GLU A N 1
ATOM 833 C CA . GLU A 1 100 ? 15.374 2.787 -15.960 1.00 75.69 100 GLU A CA 1
ATOM 834 C C . GLU A 1 100 ? 14.055 2.751 -15.176 1.00 75.69 100 GLU A C 1
ATOM 836 O O . GLU A 1 100 ? 14.028 2.258 -14.053 1.00 75.69 100 GLU A O 1
ATOM 841 N N . THR A 1 101 ? 12.966 3.276 -15.748 1.00 80.88 101 THR A N 1
ATOM 842 C CA . THR A 1 101 ? 11.628 3.282 -15.132 1.00 80.88 101 THR A CA 1
ATOM 843 C C . THR A 1 101 ? 10.645 2.327 -15.812 1.00 80.88 101 THR A C 1
ATOM 845 O O . THR A 1 101 ? 9.465 2.275 -15.451 1.00 80.88 101 THR A O 1
ATOM 848 N N . ALA A 1 102 ? 11.100 1.556 -16.806 1.00 81.81 102 ALA A N 1
ATOM 849 C CA . ALA A 1 102 ? 10.243 0.609 -17.513 1.00 81.81 102 ALA A CA 1
ATOM 850 C C . ALA A 1 102 ? 9.843 -0.559 -16.605 1.00 81.81 102 ALA A C 1
ATOM 852 O O . ALA A 1 102 ? 8.701 -1.008 -16.663 1.00 81.81 102 ALA A O 1
ATOM 853 N N . PHE A 1 103 ? 10.741 -0.994 -15.721 1.00 86.50 103 PHE A N 1
ATOM 854 C CA . PHE A 1 103 ? 10.486 -2.032 -14.730 1.00 86.50 103 PHE A CA 1
ATOM 855 C C . PHE A 1 103 ? 11.253 -1.714 -13.447 1.00 86.50 103 PHE A C 1
ATOM 857 O O . PHE A 1 103 ? 12.472 -1.568 -13.482 1.00 86.50 103 PHE A O 1
ATOM 864 N N . CYS A 1 104 ? 10.535 -1.596 -12.333 1.00 89.44 104 CYS A N 1
ATOM 865 C CA . CYS A 1 104 ? 11.082 -1.178 -11.042 1.00 89.44 104 CYS A CA 1
ATOM 866 C C . CYS A 1 104 ? 10.835 -2.285 -10.007 1.00 89.44 104 CYS A C 1
ATOM 868 O O . CYS A 1 104 ? 9.924 -2.153 -9.184 1.00 89.44 104 CYS A O 1
ATOM 870 N N . PRO A 1 105 ? 11.585 -3.400 -10.055 1.00 92.19 105 PRO A N 1
ATOM 871 C CA . PRO A 1 105 ? 11.323 -4.541 -9.194 1.00 92.19 105 PRO A CA 1
ATOM 872 C C . PRO A 1 105 ? 11.688 -4.229 -7.746 1.00 92.19 105 PRO A C 1
ATOM 874 O O . PRO A 1 105 ? 12.752 -3.661 -7.475 1.00 92.19 105 PRO A O 1
ATOM 877 N N . MET A 1 106 ? 10.842 -4.654 -6.809 1.00 93.81 106 MET A N 1
ATOM 878 C CA . MET A 1 106 ? 11.173 -4.622 -5.388 1.00 93.81 106 MET A CA 1
ATOM 879 C C . MET A 1 106 ? 12.452 -5.425 -5.141 1.00 93.81 106 MET A C 1
ATOM 881 O O . MET A 1 106 ? 12.609 -6.544 -5.633 1.00 93.81 106 MET A O 1
ATOM 885 N N . SER A 1 107 ? 13.370 -4.856 -4.368 1.00 90.88 107 SER A N 1
ATOM 886 C CA . SER A 1 107 ? 14.715 -5.398 -4.186 1.00 90.88 107 SER A CA 1
ATOM 887 C C . SER A 1 107 ? 14.797 -6.516 -3.153 1.00 90.88 107 SER A C 1
ATOM 889 O O . SER A 1 107 ? 15.790 -7.238 -3.120 1.00 90.88 107 SER A O 1
ATOM 891 N N . SER A 1 108 ? 13.790 -6.642 -2.283 1.00 89.81 108 SER A N 1
ATOM 892 C CA . SER A 1 108 ? 13.768 -7.650 -1.222 1.00 89.81 108 SER A CA 1
ATOM 893 C C . SER A 1 108 ? 12.385 -7.849 -0.589 1.00 89.81 108 SER A C 1
ATOM 895 O O . SER A 1 108 ? 11.474 -7.016 -0.680 1.00 89.81 108 SER A O 1
ATOM 897 N N . GLY A 1 109 ? 12.253 -8.949 0.155 1.00 90.75 109 GLY A N 1
ATOM 898 C CA . GLY A 1 109 ? 11.110 -9.233 1.019 1.00 90.75 109 GLY A CA 1
ATOM 899 C C . GLY A 1 109 ? 9.963 -9.953 0.315 1.00 90.75 109 GLY A C 1
ATOM 900 O O . GLY A 1 109 ? 10.161 -10.591 -0.708 1.00 90.75 109 GLY A O 1
ATOM 901 N N . ALA A 1 110 ? 8.750 -9.865 0.871 1.00 93.31 110 ALA A N 1
ATOM 902 C CA . ALA A 1 110 ? 7.605 -10.664 0.414 1.00 93.31 110 ALA A CA 1
ATOM 903 C C . ALA A 1 110 ? 7.180 -10.429 -1.049 1.00 93.31 110 ALA A C 1
ATOM 905 O O . ALA A 1 110 ? 6.465 -11.258 -1.602 1.00 93.31 110 ALA A O 1
ATOM 906 N N . PHE A 1 111 ? 7.612 -9.318 -1.647 1.00 95.38 111 PHE A N 1
ATOM 907 C CA . PHE A 1 111 ? 7.271 -8.909 -3.009 1.00 95.38 111 PHE A CA 1
ATOM 908 C C . PHE A 1 111 ? 8.511 -8.778 -3.903 1.00 95.38 111 PHE A C 1
ATOM 910 O O . PHE A 1 111 ? 8.461 -8.079 -4.906 1.00 95.38 111 PHE A O 1
ATOM 917 N N . GLU A 1 112 ? 9.643 -9.377 -3.519 1.00 94.25 112 GLU A N 1
ATOM 918 C CA . GLU A 1 112 ? 10.888 -9.315 -4.293 1.00 94.25 112 GLU A CA 1
ATOM 919 C C . GLU A 1 112 ? 10.667 -9.713 -5.759 1.00 94.25 112 GLU A C 1
ATOM 921 O O . GLU A 1 112 ? 10.062 -10.742 -6.054 1.00 94.25 112 GLU A O 1
ATOM 926 N N . GLY A 1 113 ? 11.177 -8.889 -6.676 1.00 91.88 113 GLY A N 1
ATOM 927 C CA . GLY A 1 113 ? 11.044 -9.100 -8.115 1.00 91.88 113 GLY A CA 1
ATOM 928 C C . GLY A 1 113 ? 9.726 -8.615 -8.724 1.00 91.88 113 GLY A C 1
ATOM 929 O O . GLY A 1 113 ? 9.669 -8.485 -9.942 1.00 91.88 113 GLY A O 1
ATOM 930 N N . GLU A 1 114 ? 8.707 -8.300 -7.923 1.00 93.12 114 GLU A N 1
ATOM 931 C CA . GLU A 1 114 ? 7.457 -7.700 -8.410 1.00 93.12 114 GLU A CA 1
ATOM 932 C C . GLU A 1 114 ? 7.641 -6.209 -8.693 1.00 93.12 114 GLU A C 1
ATOM 934 O O . GLU A 1 114 ? 8.407 -5.527 -8.003 1.00 93.12 114 GLU A O 1
ATOM 939 N N . ASP A 1 115 ? 6.923 -5.676 -9.683 1.00 92.50 115 ASP A N 1
ATOM 940 C CA . ASP A 1 115 ? 7.000 -4.250 -9.988 1.00 92.50 115 ASP A CA 1
ATOM 941 C C . ASP A 1 115 ? 6.399 -3.413 -8.853 1.00 92.50 115 ASP A C 1
ATOM 943 O O . ASP A 1 115 ? 5.269 -3.630 -8.408 1.00 92.50 115 ASP A O 1
ATOM 947 N N . CYS A 1 116 ? 7.138 -2.404 -8.397 1.00 92.75 116 CYS A N 1
ATOM 948 C CA . CYS A 1 116 ? 6.733 -1.583 -7.265 1.00 92.75 116 CYS A CA 1
ATOM 949 C C . CYS A 1 116 ? 5.380 -0.876 -7.493 1.00 92.75 116 CYS A C 1
ATOM 951 O O . CYS A 1 116 ? 4.646 -0.613 -6.536 1.00 92.75 116 CYS A O 1
ATOM 953 N N . ARG A 1 117 ? 5.004 -0.597 -8.752 1.00 92.69 117 ARG A N 1
ATOM 954 C CA . ARG A 1 117 ? 3.719 0.026 -9.111 1.00 92.69 117 ARG A CA 1
ATOM 955 C C . ARG A 1 117 ? 2.544 -0.920 -8.879 1.00 92.69 117 ARG A C 1
ATOM 957 O O . ARG A 1 117 ? 1.522 -0.472 -8.359 1.00 92.69 117 ARG A O 1
ATOM 964 N N . ASP A 1 118 ? 2.712 -2.204 -9.178 1.00 94.38 118 ASP A N 1
ATOM 965 C CA . ASP A 1 118 ? 1.685 -3.226 -8.951 1.00 94.38 118 ASP A CA 1
ATOM 966 C C . ASP A 1 118 ? 1.458 -3.446 -7.451 1.00 94.38 118 ASP A C 1
ATOM 968 O O . ASP A 1 118 ? 0.321 -3.560 -6.980 1.00 94.38 118 ASP A O 1
ATOM 972 N N . ILE A 1 119 ? 2.539 -3.402 -6.668 1.00 95.75 119 ILE A N 1
ATOM 973 C CA . ILE A 1 119 ? 2.467 -3.472 -5.205 1.00 95.75 119 ILE A CA 1
ATOM 974 C C . ILE A 1 119 ? 1.774 -2.230 -4.630 1.00 95.75 119 ILE A C 1
ATOM 976 O O . ILE A 1 119 ? 0.922 -2.349 -3.747 1.00 95.75 119 ILE A O 1
ATOM 980 N N . ALA A 1 120 ? 2.070 -1.037 -5.155 1.00 95.31 120 ALA A N 1
ATOM 981 C CA . ALA A 1 120 ? 1.384 0.187 -4.752 1.00 95.31 120 ALA A CA 1
ATOM 982 C C . ALA A 1 120 ? -0.116 0.148 -5.086 1.00 95.31 120 ALA A C 1
ATOM 984 O O . ALA A 1 120 ? -0.926 0.519 -4.238 1.00 95.31 120 ALA A O 1
ATOM 985 N N . ALA A 1 121 ? -0.498 -0.338 -6.270 1.00 95.94 121 ALA A N 1
ATOM 986 C CA . ALA A 1 121 ? -1.901 -0.524 -6.641 1.00 95.94 121 ALA A CA 1
ATOM 987 C C . ALA A 1 121 ? -2.603 -1.521 -5.705 1.00 95.94 121 ALA A C 1
ATOM 989 O O . ALA A 1 121 ? -3.683 -1.236 -5.189 1.00 95.94 121 ALA A O 1
ATOM 990 N N . SER A 1 122 ? -1.945 -2.641 -5.399 1.00 96.88 122 SER A N 1
ATOM 991 C CA . SER A 1 122 ? -2.443 -3.635 -4.442 1.00 96.88 122 SER A CA 1
ATOM 992 C C . SER A 1 122 ? -2.640 -3.041 -3.045 1.00 96.88 122 SER A C 1
ATOM 994 O O . SER A 1 122 ? -3.626 -3.338 -2.379 1.00 96.88 122 SER A O 1
ATOM 996 N N . ALA A 1 123 ? -1.742 -2.160 -2.601 1.00 97.31 123 ALA A N 1
ATOM 997 C CA . ALA A 1 123 ? -1.861 -1.483 -1.313 1.00 97.31 123 ALA A CA 1
ATOM 998 C C . ALA A 1 123 ? -2.984 -0.435 -1.272 1.00 97.31 123 ALA A C 1
ATOM 1000 O O . ALA A 1 123 ? -3.580 -0.236 -0.215 1.00 97.31 123 ALA A O 1
ATOM 1001 N N . ILE A 1 124 ? -3.266 0.236 -2.395 1.00 97.19 124 ILE A N 1
ATOM 1002 C CA . ILE A 1 124 ? -4.417 1.143 -2.517 1.00 97.19 124 ILE A CA 1
ATOM 1003 C C . ILE A 1 124 ? -5.710 0.339 -2.394 1.00 97.19 124 ILE A C 1
ATOM 1005 O O . ILE A 1 124 ? -6.509 0.642 -1.513 1.00 97.19 124 ILE A O 1
ATOM 1009 N N . ASN A 1 125 ? -5.865 -0.719 -3.196 1.00 97.69 125 ASN A N 1
ATOM 1010 C CA . ASN A 1 125 ? -7.045 -1.587 -3.154 1.00 97.69 125 ASN A CA 1
ATOM 1011 C C . ASN A 1 125 ? -7.241 -2.184 -1.757 1.00 97.69 125 ASN A C 1
ATOM 1013 O O . ASN A 1 125 ? -8.341 -2.170 -1.217 1.00 97.69 125 ASN A O 1
ATOM 1017 N N . TRP A 1 126 ? -6.150 -2.632 -1.132 1.00 97.69 126 TRP A N 1
ATOM 1018 C CA . TRP A 1 126 ? -6.194 -3.130 0.235 1.00 97.69 126 TRP A CA 1
ATOM 1019 C C . TRP A 1 126 ? -6.729 -2.075 1.205 1.00 97.69 126 TRP A C 1
ATOM 1021 O O . TRP A 1 126 ? -7.613 -2.370 2.000 1.00 97.69 126 TRP A O 1
ATOM 1031 N N . TRP A 1 127 ? -6.244 -0.830 1.140 1.00 97.75 127 TRP A N 1
ATOM 1032 C CA . TRP A 1 127 ? -6.771 0.239 1.990 1.00 97.75 127 TRP A CA 1
ATOM 1033 C C . TRP A 1 127 ? -8.249 0.524 1.738 1.00 97.75 127 TRP A C 1
ATOM 1035 O O . TRP A 1 127 ? -8.972 0.750 2.704 1.00 97.75 127 TRP A O 1
ATOM 1045 N N . GLU A 1 128 ? -8.697 0.516 0.483 1.00 97.44 128 GLU A N 1
ATOM 1046 C CA . GLU A 1 128 ? -10.112 0.692 0.142 1.00 97.44 128 GLU A CA 1
ATOM 1047 C C . GLU A 1 128 ? -10.976 -0.400 0.785 1.00 97.44 128 GLU A C 1
ATOM 1049 O O . GLU A 1 128 ? -11.960 -0.080 1.450 1.00 97.44 128 GLU A O 1
ATOM 1054 N N . GLU A 1 129 ? -10.562 -1.666 0.691 1.00 96.88 129 GLU A N 1
ATOM 1055 C CA . GLU A 1 129 ? -11.240 -2.793 1.343 1.00 96.88 129 GLU A CA 1
ATOM 1056 C C . GLU A 1 129 ? -11.310 -2.607 2.865 1.00 96.88 129 GLU A C 1
ATOM 1058 O O . GLU A 1 129 ? -12.387 -2.699 3.455 1.00 96.88 129 GLU A O 1
ATOM 1063 N N . GLN A 1 130 ? -10.183 -2.271 3.505 1.00 96.38 130 GLN A N 1
ATOM 1064 C CA . GLN A 1 130 ? -10.138 -2.083 4.958 1.00 96.38 130 GLN A CA 1
ATOM 1065 C C . GLN A 1 130 ? -11.009 -0.914 5.426 1.00 96.38 130 GLN A C 1
ATOM 1067 O O . GLN A 1 130 ? -11.677 -1.007 6.455 1.00 96.38 130 GLN A O 1
ATOM 1072 N N . LEU A 1 131 ? -11.009 0.200 4.692 1.00 95.94 131 LEU A N 1
ATOM 1073 C CA . LEU A 1 131 ? -11.846 1.351 5.025 1.00 95.94 131 LEU A CA 1
ATOM 1074 C C . LEU A 1 131 ? -13.330 1.010 4.869 1.00 95.94 131 LEU A C 1
ATOM 1076 O O . LEU A 1 131 ? -14.105 1.330 5.767 1.00 95.94 131 LEU A O 1
ATOM 1080 N N . CYS A 1 132 ? -13.717 0.299 3.806 1.00 96.06 132 CYS A N 1
ATOM 1081 C CA . CYS A 1 132 ? -15.090 -0.171 3.630 1.00 96.06 132 CYS A CA 1
ATOM 1082 C C . CYS A 1 132 ? -15.550 -1.088 4.774 1.00 96.06 132 CYS A C 1
ATOM 1084 O O . CYS A 1 132 ? -16.668 -0.932 5.265 1.00 96.06 132 CYS A O 1
ATOM 1086 N N . GLU A 1 133 ? -14.709 -2.019 5.231 1.00 94.25 133 GLU A N 1
ATOM 1087 C CA . GLU A 1 133 ? -15.032 -2.896 6.367 1.00 94.25 133 GLU A CA 1
ATOM 1088 C C . GLU A 1 133 ? -15.259 -2.109 7.664 1.00 94.25 133 GLU A C 1
ATOM 1090 O O . GLU A 1 133 ? -16.197 -2.390 8.414 1.00 94.25 133 GLU A O 1
ATOM 1095 N N . ILE A 1 134 ? -14.423 -1.103 7.927 1.00 93.81 134 ILE A N 1
ATOM 1096 C CA . ILE A 1 134 ? -14.539 -0.247 9.114 1.00 93.81 134 ILE A CA 1
ATOM 1097 C C . ILE A 1 134 ? -15.789 0.631 9.029 1.00 93.81 134 ILE A C 1
ATOM 1099 O O . ILE A 1 134 ? -16.517 0.763 10.013 1.00 93.81 134 ILE A O 1
ATOM 1103 N N . GLU A 1 135 ? -16.068 1.203 7.858 1.00 92.31 135 GLU A N 1
ATOM 1104 C CA . GLU A 1 135 ? -17.261 2.015 7.625 1.00 92.31 135 GLU A CA 1
ATOM 1105 C C . GLU A 1 135 ? -18.541 1.204 7.847 1.00 92.31 135 GLU A C 1
ATOM 1107 O O . GLU A 1 135 ? -19.441 1.679 8.541 1.00 92.31 135 GLU A O 1
ATOM 1112 N N . GLN A 1 136 ? -18.603 -0.036 7.349 1.00 92.50 136 GLN A N 1
ATOM 1113 C CA . GLN A 1 136 ? -19.744 -0.938 7.552 1.00 92.50 136 GLN A CA 1
ATOM 1114 C C . GLN A 1 136 ? -19.982 -1.270 9.027 1.00 92.50 136 GLN A C 1
ATOM 1116 O O . GLN A 1 136 ? -21.131 -1.348 9.454 1.00 92.50 136 GLN A O 1
ATOM 1121 N N . GLN A 1 137 ? -18.919 -1.430 9.817 1.00 88.56 137 GLN A N 1
ATOM 1122 C CA . GLN A 1 137 ? -19.025 -1.651 11.264 1.00 88.56 137 GLN A CA 1
ATOM 1123 C C . GLN A 1 137 ? -19.437 -0.388 12.029 1.00 88.56 137 GLN A C 1
ATOM 1125 O O . GLN A 1 137 ? -19.963 -0.486 13.133 1.00 88.56 137 GLN A O 1
ATOM 1130 N N . SER A 1 138 ? -19.191 0.791 11.453 1.00 82.75 138 SER A N 1
ATOM 1131 C CA . SER A 1 138 ? -19.574 2.086 12.027 1.00 82.75 138 SER A CA 1
ATOM 1132 C C . SER A 1 138 ? -20.954 2.580 11.580 1.00 82.75 138 SER A C 1
ATOM 1134 O O . SER A 1 138 ? -21.396 3.642 12.024 1.00 82.75 138 SER A O 1
ATOM 1136 N N . ALA A 1 139 ? -21.617 1.849 10.677 1.00 75.56 139 ALA A N 1
ATOM 1137 C CA . ALA A 1 139 ? -22.955 2.183 10.217 1.00 75.56 139 ALA A CA 1
ATOM 1138 C C . ALA A 1 139 ? -23.986 1.910 11.337 1.00 75.56 139 ALA A C 1
ATOM 1140 O O . ALA A 1 139 ? -23.905 0.862 11.979 1.00 75.56 139 ALA A O 1
ATOM 1141 N N . PRO A 1 140 ? -24.926 2.842 11.586 1.00 59.28 140 PRO A N 1
ATOM 1142 C CA . PRO A 1 140 ? -25.906 2.742 12.670 1.00 59.28 140 PRO A CA 1
ATOM 1143 C C . PRO A 1 140 ? -26.969 1.655 12.465 1.00 59.28 140 PRO A C 1
ATOM 1145 O O . PRO A 1 140 ? -27.295 1.340 11.296 1.00 59.28 140 PRO A O 1
#

Radius of gyration: 18.01 Å; Cα contacts (8 Å, |Δi|>4): 148; chains: 1; bounding box: 45×31×49 Å

Sequence (140 aa):
MLELEECERKFKLLWVSCSSLLRAVGHALHKVDSKRNDELRKIVEEWWGTLKANREDHKIFFEFVERERNTILKEYELGFFSGEIDVLVRSTGESFRLAETAFCPMSSGAFEGEDCRDIAASAINWWEEQLCEIEQQSAP

Foldseek 3Di:
DLQPDLPPVVNLVVLLVLLVVLLVLLVCQAPPVCVVDVQLNVLNVVLVVVCVVPVVVVCLVPVPSVVQNCCCVPVVDGQWQFDWDWDADPVPRDIDIDRRSNATAGCDDPRGGHGVVVSSVVSVVVSVVSVVVSVVSVDD